Protein AF-Q5W4S9-F1 (afdb_monomer)

Nearest PDB structures (foldseek):
  2efl-assembly1_A-2  TM=8.019E-01  e=3.585E+00  Homo sapiens
  2efk-assembly1_A-2  TM=8.172E-01  e=5.429E+00  Homo sapiens

Organism: Gallus gallus (NCBI:txid9031)

Solvent-accessible surface area (backbone atoms only — not comparable to full-atom values): 7705 Å² total; per-residue (Å²): 133,86,79,77,74,78,78,76,50,71,69,54,54,52,54,49,50,53,50,52,52,50,54,50,54,55,58,73,68,53,79,92,60,57,69,70,60,52,52,52,53,51,53,52,51,55,48,51,51,54,52,49,51,51,50,51,52,54,50,50,54,51,51,54,52,48,50,53,49,49,47,52,50,51,62,45,48,59,52,48,52,56,51,48,55,53,51,52,52,54,50,52,56,50,50,53,52,50,51,52,53,50,55,52,52,54,51,55,52,51,56,50,52,54,52,51,50,56,50,51,57,49,53,51,52,52,50,54,53,51,51,55,62,61,73,74,112

Mean predicted aligned error: 13.86 Å

Radius of gyration: 45.92 Å; Cα contacts (8 Å, |Δi|>4): 18; chains: 1; bounding box: 80×23×136 Å

Sequence (137 aa):
SLKGKKKVSPDKMVEMQAKIEEERKALETKLDMEEEERNKARAELEKREKDLLKAQQEHQSLLEKLSALEKKVIVGGVDLLAKAEEQEKLLEESNMELEERRRRAEQLRKELEEKEQERLDIEEKYTSLQEEAQGKT

Secondary structure (DSSP, 8-state):
------PPPHHHHHHHHHHHHHHHHHHHH--SS-HHHHHHHHHHHHHHHHHHHHHHHHHHHHHHHHHHHHHHHHHHHHHHHHHHHHHHHHHHHHHHHHHHHHHHHHHHHHHHHHHHHHHHHHHHHHHHHHHHHHHT-

Structure (mmCIF, N/CA/C/O backbone):
data_AF-Q5W4S9-F1
#
_entry.id   AF-Q5W4S9-F1
#
loop_
_atom_site.group_PDB
_atom_site.id
_atom_site.type_symbol
_atom_site.label_atom_id
_atom_site.label_alt_id
_atom_site.label_comp_id
_atom_site.label_asym_id
_atom_site.label_entity_id
_atom_site.label_seq_id
_atom_site.pdbx_PDB_ins_cod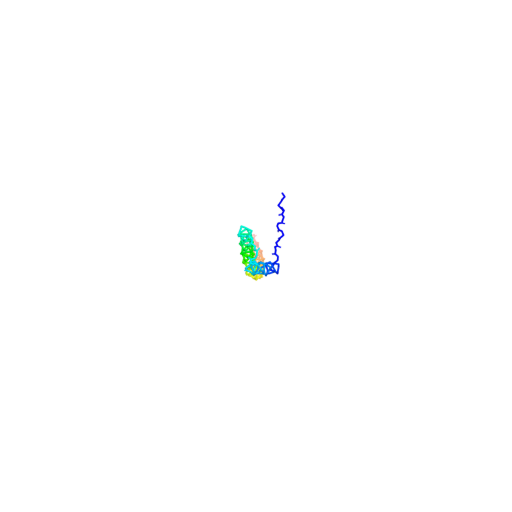e
_atom_site.Cartn_x
_atom_site.Cartn_y
_atom_site.Cartn_z
_atom_site.occupancy
_atom_site.B_iso_or_equiv
_atom_site.auth_seq_id
_atom_site.auth_comp_id
_atom_site.auth_asym_id
_atom_site.auth_atom_id
_atom_site.pdbx_PDB_model_num
ATOM 1 N N . SER A 1 1 ? 28.466 12.985 -10.910 1.00 35.19 1 SER A N 1
ATOM 2 C CA . SER A 1 1 ? 27.410 13.510 -11.798 1.00 35.19 1 SER A CA 1
ATOM 3 C C . SER A 1 1 ? 27.125 12.477 -12.879 1.00 35.19 1 SER A C 1
ATOM 5 O O . SER A 1 1 ? 27.906 12.337 -13.814 1.00 35.19 1 SER A O 1
ATOM 7 N N . LEU A 1 2 ? 26.086 11.657 -12.690 1.00 40.34 2 LEU A N 1
ATOM 8 C CA . LEU A 1 2 ? 25.666 10.651 -13.668 1.00 40.34 2 LEU A CA 1
ATOM 9 C C . LEU A 1 2 ? 24.957 11.392 -14.805 1.00 40.34 2 LEU A C 1
ATOM 11 O O . LEU A 1 2 ? 23.778 11.713 -14.699 1.00 40.34 2 LEU A O 1
ATOM 15 N N . LYS A 1 3 ? 25.699 11.726 -15.868 1.00 43.66 3 LYS A N 1
ATOM 16 C CA . LYS A 1 3 ? 25.125 12.254 -17.112 1.00 43.66 3 LYS A CA 1
ATOM 17 C C . LYS A 1 3 ? 24.054 11.267 -17.578 1.00 43.66 3 LYS A C 1
ATOM 19 O O . LYS A 1 3 ? 24.380 10.160 -18.003 1.00 43.66 3 LYS A O 1
ATOM 24 N N . GLY A 1 4 ? 22.787 11.659 -17.451 1.00 43.53 4 GLY A N 1
ATOM 25 C CA . GLY A 1 4 ? 21.650 10.876 -17.910 1.00 43.53 4 GLY A CA 1
ATOM 26 C C . GLY A 1 4 ? 21.818 10.573 -19.391 1.00 43.53 4 GLY A C 1
ATOM 27 O O . GLY A 1 4 ? 21.717 11.470 -20.229 1.00 43.53 4 GLY A O 1
ATOM 28 N N . LYS A 1 5 ? 22.110 9.309 -19.715 1.00 50.53 5 LYS A N 1
ATOM 29 C CA . LYS A 1 5 ? 21.991 8.801 -21.080 1.00 50.53 5 LYS A CA 1
ATOM 30 C C . LYS A 1 5 ? 20.549 9.073 -21.499 1.00 50.53 5 LYS A C 1
ATOM 32 O O . LYS A 1 5 ? 19.628 8.526 -20.893 1.00 50.53 5 LYS A O 1
ATOM 37 N N . LYS A 1 6 ? 20.346 9.974 -22.466 1.00 54.31 6 LYS A N 1
ATOM 38 C CA . LYS A 1 6 ? 19.025 10.230 -23.050 1.00 54.31 6 LYS A CA 1
ATOM 39 C C . LYS A 1 6 ? 18.491 8.881 -23.534 1.00 54.31 6 LYS A C 1
ATOM 41 O O . LYS A 1 6 ? 19.064 8.304 -24.454 1.00 54.31 6 LYS A O 1
ATOM 46 N N . LYS A 1 7 ? 17.462 8.355 -22.864 1.00 61.78 7 LYS A N 1
ATOM 47 C CA . LYS A 1 7 ? 16.803 7.109 -23.264 1.00 61.78 7 LYS A CA 1
ATOM 48 C C . LYS A 1 7 ? 16.255 7.322 -24.676 1.00 61.78 7 LYS A C 1
ATOM 50 O O . LYS A 1 7 ? 15.539 8.294 -24.916 1.00 61.78 7 LYS A O 1
ATOM 55 N N . VAL A 1 8 ? 16.668 6.475 -25.611 1.00 70.19 8 VAL A N 1
ATOM 56 C CA . VAL A 1 8 ? 16.176 6.504 -26.991 1.00 70.19 8 VAL A CA 1
ATOM 57 C C . VAL A 1 8 ? 14.742 5.978 -26.962 1.00 70.19 8 VAL A C 1
ATOM 59 O O . VAL A 1 8 ? 14.483 4.947 -26.346 1.00 70.19 8 VAL A O 1
ATOM 62 N N . SER A 1 9 ? 13.799 6.719 -27.545 1.00 81.56 9 SER A N 1
ATOM 63 C CA . SER A 1 9 ? 12.402 6.285 -27.625 1.00 81.56 9 SER A CA 1
ATOM 64 C C . SER A 1 9 ? 12.253 5.104 -28.595 1.00 81.56 9 SER A C 1
ATOM 66 O O . SER A 1 9 ? 13.080 4.971 -29.502 1.00 81.56 9 SER A O 1
ATOM 68 N N . PRO A 1 10 ? 11.201 4.275 -28.459 1.00 83.62 10 PRO A N 1
ATOM 69 C CA . PRO A 1 10 ? 10.901 3.197 -29.404 1.00 83.62 10 PRO A CA 1
ATOM 70 C C . PRO A 1 10 ? 10.907 3.660 -30.863 1.00 83.62 10 PRO A C 1
ATOM 72 O O . PRO A 1 10 ? 11.610 3.078 -31.684 1.00 83.62 10 PRO A O 1
ATOM 75 N N . ASP A 1 11 ? 10.247 4.783 -31.151 1.00 86.50 11 ASP A N 1
ATOM 76 C CA . ASP A 1 11 ? 10.179 5.351 -32.504 1.00 86.50 11 ASP A CA 1
ATOM 77 C C . ASP A 1 11 ? 11.563 5.703 -33.060 1.00 86.50 11 ASP A C 1
ATOM 79 O O . ASP A 1 11 ? 11.863 5.445 -34.223 1.00 86.50 11 ASP A O 1
ATOM 83 N N . LYS A 1 12 ? 12.457 6.223 -32.209 1.00 87.62 12 LYS A N 1
ATOM 84 C CA . LYS A 1 12 ? 13.840 6.512 -32.605 1.00 87.62 12 LYS A CA 1
ATOM 85 C C . LYS A 1 12 ? 14.660 5.249 -32.829 1.00 87.62 12 LYS A C 1
ATOM 87 O O . LYS A 1 12 ? 15.534 5.264 -33.685 1.00 87.62 12 LYS A O 1
ATOM 92 N N . MET A 1 13 ? 14.413 4.172 -32.082 1.00 87.19 13 MET A N 1
ATOM 93 C CA . MET A 1 13 ? 15.089 2.891 -32.320 1.00 87.19 13 MET A CA 1
ATOM 94 C C . MET A 1 13 ? 14.665 2.281 -33.661 1.00 87.19 13 MET A C 1
ATOM 96 O O . MET A 1 13 ? 15.511 1.739 -34.367 1.00 87.19 13 MET A O 1
ATOM 100 N N . VAL A 1 14 ? 13.391 2.425 -34.041 1.00 90.44 14 VAL A N 1
ATOM 101 C CA . VAL A 1 14 ? 12.881 2.014 -35.361 1.00 90.44 14 VAL A CA 1
ATOM 102 C C . VAL A 1 14 ? 13.494 2.866 -36.475 1.00 90.44 14 VAL A C 1
ATOM 104 O O . VAL A 1 14 ? 13.987 2.325 -37.461 1.00 90.44 14 VAL A O 1
ATOM 107 N N . GLU A 1 15 ? 13.545 4.188 -36.298 1.00 91.69 15 GLU A N 1
ATOM 108 C CA . GLU A 1 15 ? 14.184 5.101 -37.254 1.00 91.69 15 GLU A CA 1
ATOM 109 C C . GLU A 1 15 ? 15.681 4.784 -37.437 1.00 91.69 15 GLU A C 1
ATOM 111 O O . GLU A 1 15 ? 16.192 4.780 -38.556 1.00 91.69 15 GLU A O 1
ATOM 116 N N . MET A 1 16 ? 16.394 4.480 -36.347 1.00 89.50 16 MET A N 1
ATOM 117 C CA . MET A 1 16 ? 17.801 4.068 -36.391 1.00 89.50 16 MET A CA 1
ATOM 118 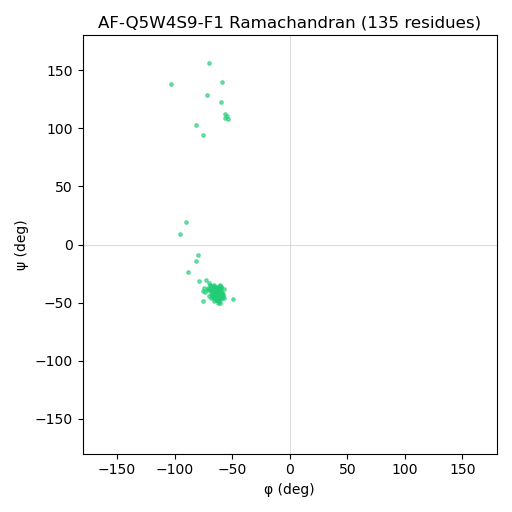C C . MET A 1 16 ? 17.988 2.735 -37.120 1.00 89.50 16 MET A C 1
ATOM 120 O O . MET A 1 16 ? 18.920 2.615 -37.910 1.00 89.50 16 MET A O 1
ATOM 124 N N . GLN A 1 17 ? 17.098 1.763 -36.901 1.00 90.81 17 GLN A N 1
ATOM 125 C CA . GLN A 1 17 ? 17.137 0.479 -37.602 1.00 90.81 17 GLN A CA 1
ATOM 126 C C . GLN A 1 17 ? 16.975 0.665 -39.116 1.00 90.81 17 GLN A C 1
ATOM 128 O O . GLN A 1 17 ? 17.744 0.094 -39.887 1.00 90.81 17 GLN A O 1
ATOM 133 N N . ALA A 1 18 ? 16.021 1.503 -39.533 1.00 93.06 18 ALA A N 1
ATOM 134 C CA . ALA A 1 18 ? 15.780 1.799 -40.942 1.00 93.06 18 ALA A CA 1
ATOM 135 C C . ALA A 1 18 ? 16.995 2.470 -41.607 1.00 93.06 18 ALA A C 1
ATOM 137 O O . ALA A 1 18 ? 17.394 2.071 -42.699 1.00 93.06 18 ALA A O 1
ATOM 138 N N . LYS A 1 19 ? 17.634 3.430 -40.921 1.00 92.56 19 LYS A N 1
ATOM 139 C CA . LYS A 1 19 ? 18.856 4.093 -41.414 1.00 92.56 19 LYS A CA 1
ATOM 140 C C . LYS A 1 19 ? 20.024 3.127 -41.568 1.00 92.56 19 LYS A C 1
ATOM 142 O O . LYS A 1 19 ? 20.721 3.170 -42.572 1.00 92.56 19 LYS A O 1
ATOM 147 N N . ILE A 1 20 ? 20.225 2.237 -40.599 1.00 91.88 20 ILE A N 1
ATOM 148 C CA . ILE A 1 20 ? 21.279 1.217 -40.667 1.00 91.88 20 ILE A CA 1
ATOM 149 C C . ILE A 1 20 ? 21.041 0.264 -41.846 1.00 91.88 20 ILE A C 1
ATOM 151 O O . ILE A 1 20 ? 21.984 -0.096 -42.548 1.00 91.88 20 ILE A O 1
ATOM 155 N N . GLU A 1 21 ? 19.790 -0.129 -42.096 1.00 91.62 21 GLU A N 1
ATOM 156 C CA . GLU A 1 21 ? 19.453 -1.000 -43.224 1.00 91.62 21 GLU A CA 1
ATOM 157 C C . GLU A 1 21 ? 19.673 -0.308 -44.580 1.00 91.62 21 GLU A C 1
ATOM 159 O O . GLU A 1 21 ? 20.178 -0.925 -45.520 1.00 91.62 21 GLU A O 1
ATOM 164 N N . GLU A 1 22 ? 19.340 0.980 -44.679 1.00 93.19 22 GLU A N 1
ATOM 165 C CA . GLU A 1 22 ? 19.623 1.802 -45.857 1.00 93.19 22 GLU A CA 1
ATOM 166 C C . GLU A 1 22 ? 21.135 1.950 -46.093 1.00 93.19 22 GLU A C 1
ATOM 168 O O . GLU A 1 22 ? 21.611 1.695 -47.201 1.00 93.19 22 GLU A O 1
ATOM 173 N N . GLU A 1 23 ? 21.905 2.271 -45.046 1.00 90.44 23 GLU A N 1
ATOM 174 C CA . GLU A 1 23 ? 23.370 2.366 -45.100 1.00 90.44 23 GLU A CA 1
ATOM 175 C C . GLU A 1 23 ? 24.005 1.028 -45.516 1.00 90.44 23 GLU A C 1
ATOM 177 O O . GLU A 1 23 ? 24.927 1.010 -46.335 1.00 90.44 23 GLU A O 1
ATOM 182 N N . ARG A 1 24 ? 23.484 -0.104 -45.023 1.00 90.81 24 ARG A N 1
ATOM 183 C CA . ARG A 1 24 ? 23.934 -1.449 -45.410 1.00 90.81 24 ARG A CA 1
ATOM 184 C C . ARG A 1 24 ? 23.691 -1.719 -46.897 1.00 90.81 24 ARG A C 1
ATOM 186 O O . ARG A 1 24 ? 24.614 -2.147 -47.588 1.00 90.81 24 ARG A O 1
ATOM 193 N N . LYS A 1 25 ? 22.489 -1.431 -47.408 1.00 91.06 25 LYS A N 1
ATOM 194 C CA . LYS A 1 25 ? 22.156 -1.603 -48.836 1.00 91.06 25 LYS A CA 1
ATOM 195 C C . LYS A 1 25 ? 23.020 -0.707 -49.722 1.00 91.06 25 LYS A C 1
ATOM 197 O O . LYS A 1 25 ? 23.574 -1.170 -50.717 1.00 91.06 25 LYS A O 1
ATOM 202 N N . ALA A 1 26 ? 23.197 0.556 -49.336 1.00 89.38 26 ALA A N 1
ATOM 203 C CA . ALA A 1 26 ? 24.062 1.487 -50.054 1.00 89.38 26 ALA A CA 1
ATOM 204 C C . ALA A 1 26 ? 25.512 0.976 -50.113 1.00 89.38 26 ALA A C 1
ATOM 206 O O . ALA A 1 26 ? 26.138 1.008 -51.174 1.00 89.38 26 ALA A O 1
ATOM 207 N N . LEU A 1 27 ? 26.021 0.438 -49.001 1.00 87.06 27 LEU A N 1
ATOM 208 C CA . LEU A 1 27 ? 27.362 -0.132 -48.909 1.00 87.06 27 LEU A CA 1
ATOM 209 C C . LEU A 1 27 ? 27.545 -1.391 -49.772 1.00 87.06 27 LEU A C 1
ATOM 211 O O . LEU A 1 27 ? 28.624 -1.591 -50.324 1.00 87.06 27 LEU A O 1
ATOM 215 N N . GLU A 1 28 ? 26.515 -2.228 -49.909 1.00 84.56 28 GLU A N 1
ATOM 216 C CA . GLU A 1 28 ? 26.536 -3.414 -50.780 1.00 84.56 28 GLU A CA 1
ATOM 217 C C . GLU A 1 28 ? 26.548 -3.055 -52.271 1.00 84.56 28 GLU A C 1
ATOM 219 O O . GLU A 1 28 ? 27.203 -3.733 -53.060 1.00 84.56 28 GLU A O 1
ATOM 224 N N . THR A 1 29 ? 25.864 -1.975 -52.657 1.00 86.31 29 THR A N 1
ATOM 225 C CA . THR A 1 29 ? 25.782 -1.529 -54.061 1.00 86.31 29 THR A CA 1
ATOM 226 C C . THR A 1 29 ? 26.991 -0.716 -54.541 1.00 86.31 29 THR A C 1
ATOM 228 O O . THR A 1 29 ? 27.162 -0.525 -55.744 1.00 86.31 29 THR A O 1
ATOM 231 N N . LYS A 1 30 ? 27.848 -0.240 -53.629 1.00 84.62 30 LYS A N 1
ATOM 232 C CA . LYS A 1 30 ? 29.033 0.565 -53.959 1.00 84.62 30 LYS A CA 1
ATOM 233 C C . LYS A 1 30 ? 30.197 -0.332 -54.399 1.00 84.62 30 LYS A C 1
ATOM 235 O O . LYS A 1 30 ? 30.863 -0.948 -53.569 1.00 84.62 30 LYS A O 1
ATOM 240 N N . LEU A 1 31 ? 30.445 -0.387 -55.709 1.00 73.00 31 LEU A N 1
ATOM 241 C CA . LEU A 1 31 ? 31.500 -1.215 -56.314 1.00 73.00 31 LEU A CA 1
ATOM 242 C C . LEU A 1 31 ? 32.865 -0.508 -56.416 1.00 73.00 31 LEU A C 1
ATOM 244 O O . LEU A 1 31 ? 33.887 -1.184 -56.412 1.00 73.00 31 LEU A O 1
ATOM 248 N N . ASP A 1 32 ? 32.890 0.829 -56.426 1.00 80.06 32 ASP A N 1
ATOM 249 C CA . ASP A 1 32 ? 34.101 1.640 -56.668 1.00 80.06 32 ASP A CA 1
ATOM 250 C C . ASP A 1 32 ? 34.891 1.990 -55.393 1.00 80.06 32 ASP A C 1
ATOM 252 O O . ASP A 1 32 ? 35.645 2.961 -55.364 1.00 80.06 32 ASP A O 1
ATOM 256 N N . MET A 1 33 ? 34.678 1.255 -54.301 1.00 82.25 33 MET A N 1
ATOM 257 C CA . MET A 1 33 ? 35.260 1.581 -52.998 1.00 82.25 33 MET A CA 1
ATOM 258 C C . MET A 1 33 ? 36.443 0.673 -52.669 1.00 82.25 33 MET A C 1
ATOM 260 O O . MET A 1 33 ? 36.372 -0.542 -52.870 1.00 82.25 33 MET A O 1
ATOM 264 N N . GLU A 1 34 ? 37.508 1.253 -52.112 1.00 87.62 34 GLU A N 1
ATOM 265 C CA . GLU A 1 34 ? 38.676 0.494 -51.672 1.00 87.62 34 GLU A CA 1
ATOM 266 C C . GLU A 1 34 ? 38.286 -0.551 -50.616 1.00 87.62 34 GLU A C 1
ATOM 268 O O . GLU A 1 34 ? 37.464 -0.311 -49.726 1.00 87.62 34 GLU A O 1
ATOM 273 N N . GLU A 1 35 ? 38.879 -1.743 -50.706 1.00 84.06 35 GLU A N 1
ATOM 274 C CA . GLU A 1 35 ? 38.507 -2.879 -49.859 1.00 84.06 35 GLU A CA 1
ATOM 275 C C . GLU A 1 35 ? 38.716 -2.593 -48.363 1.00 84.06 35 GLU A C 1
ATOM 277 O O . GLU A 1 35 ? 37.906 -3.007 -47.528 1.00 84.06 35 GLU A O 1
ATOM 282 N N . GLU A 1 36 ? 39.757 -1.832 -48.017 1.00 84.88 36 GLU A N 1
ATOM 283 C CA . GLU A 1 36 ? 40.028 -1.422 -46.639 1.00 84.88 36 GLU A CA 1
ATOM 284 C C . GLU A 1 36 ? 38.949 -0.465 -46.102 1.00 84.88 36 GLU A C 1
ATOM 286 O O . GLU A 1 36 ? 38.469 -0.637 -44.977 1.00 84.88 36 GLU A O 1
ATOM 291 N N . GLU A 1 37 ? 38.504 0.501 -46.910 1.00 87.62 37 GLU A N 1
ATOM 292 C CA . GLU A 1 37 ? 37.406 1.408 -46.557 1.00 87.62 37 GLU A CA 1
ATOM 293 C C . GLU A 1 37 ? 36.077 0.656 -46.428 1.00 87.62 37 GLU A C 1
ATOM 295 O O . GLU A 1 37 ? 35.316 0.882 -45.482 1.00 87.62 37 GLU A O 1
ATOM 300 N N . ARG A 1 38 ? 35.835 -0.326 -47.306 1.00 87.56 38 ARG A N 1
ATOM 301 C CA . ARG A 1 38 ? 34.664 -1.210 -47.228 1.00 87.56 38 ARG A CA 1
ATOM 302 C C . ARG A 1 38 ? 34.617 -1.999 -45.937 1.00 87.56 38 ARG A C 1
ATOM 304 O O . ARG A 1 38 ? 33.564 -2.087 -45.305 1.00 87.56 38 ARG A O 1
ATOM 311 N N . ASN A 1 39 ? 35.745 -2.569 -45.539 1.00 88.62 39 ASN A N 1
ATOM 312 C CA . ASN A 1 39 ? 35.823 -3.367 -44.325 1.00 88.62 39 ASN A CA 1
ATOM 313 C C . ASN A 1 39 ? 35.634 -2.498 -43.071 1.00 88.62 39 ASN A C 1
ATOM 315 O O . ASN A 1 39 ? 34.922 -2.913 -42.156 1.00 88.62 39 ASN A O 1
ATOM 319 N N . LYS A 1 40 ? 36.171 -1.269 -43.053 1.00 92.19 40 LYS A N 1
ATOM 320 C CA . LYS A 1 40 ? 35.932 -0.299 -41.967 1.00 92.19 40 LYS A CA 1
ATOM 321 C C . LYS A 1 40 ? 34.455 0.089 -41.857 1.00 92.19 40 LYS A C 1
ATOM 323 O O . LYS A 1 40 ? 33.896 0.021 -40.764 1.00 92.19 40 LYS A O 1
ATOM 328 N N . ALA A 1 41 ? 33.809 0.416 -42.977 1.00 88.94 41 ALA A N 1
ATOM 329 C CA . ALA A 1 41 ? 32.388 0.769 -43.005 1.00 88.94 41 ALA A CA 1
ATOM 330 C C . ALA A 1 41 ? 31.489 -0.390 -42.537 1.00 88.94 41 ALA A C 1
ATOM 332 O O . ALA A 1 41 ? 30.567 -0.185 -41.748 1.00 88.94 41 ALA A O 1
ATOM 333 N N . ARG A 1 42 ? 31.795 -1.630 -42.950 1.00 89.56 42 ARG A N 1
ATOM 334 C CA . ARG A 1 42 ? 31.087 -2.832 -42.474 1.00 89.56 42 ARG A CA 1
ATOM 335 C C . ARG A 1 42 ? 31.232 -3.029 -40.967 1.00 89.56 42 ARG A C 1
ATOM 337 O O . ARG A 1 42 ? 30.238 -3.289 -40.295 1.00 89.56 42 ARG A O 1
ATOM 344 N N . ALA A 1 43 ? 32.443 -2.876 -40.433 1.00 92.94 43 ALA A N 1
ATOM 345 C CA . ALA A 1 43 ? 32.696 -3.028 -39.002 1.00 92.94 43 ALA A CA 1
ATOM 346 C C . ALA A 1 43 ? 31.968 -1.961 -38.164 1.00 92.94 43 ALA A C 1
ATOM 348 O O . ALA A 1 43 ? 31.474 -2.254 -37.073 1.00 92.94 43 ALA A O 1
ATOM 349 N N . GLU A 1 44 ? 31.873 -0.725 -38.664 1.00 92.94 44 GLU A N 1
ATOM 350 C CA . GLU A 1 44 ? 31.129 0.338 -37.985 1.00 92.94 44 GLU A CA 1
ATOM 351 C C . GLU A 1 44 ? 29.618 0.070 -37.981 1.00 92.94 44 GLU A C 1
ATOM 353 O O . GLU A 1 44 ? 28.978 0.218 -36.936 1.00 92.94 44 GLU A O 1
ATOM 358 N N . LEU A 1 45 ? 29.058 -0.383 -39.108 1.00 92.06 45 LEU A N 1
ATOM 359 C CA . LEU A 1 45 ? 27.651 -0.780 -39.195 1.00 92.06 45 LEU A CA 1
ATOM 360 C C . LEU A 1 45 ? 27.325 -1.938 -38.252 1.00 92.06 45 LEU A C 1
ATOM 362 O O . LEU A 1 45 ? 26.373 -1.845 -37.481 1.00 92.06 45 LEU A O 1
ATOM 366 N N . GLU A 1 46 ? 28.152 -2.984 -38.234 1.00 93.25 46 GLU A N 1
ATOM 367 C CA . GLU A 1 46 ? 27.958 -4.130 -37.341 1.00 93.25 46 GLU A CA 1
ATOM 368 C C . GLU A 1 46 ? 27.990 -3.707 -35.863 1.00 93.25 46 GLU A C 1
ATOM 370 O O . GLU A 1 46 ? 27.214 -4.193 -35.035 1.00 93.25 46 GLU A O 1
ATOM 375 N N . LYS A 1 47 ? 28.867 -2.761 -35.508 1.00 95.00 47 LYS A N 1
ATOM 376 C CA . LYS A 1 47 ? 28.916 -2.208 -34.152 1.00 95.00 47 LYS A CA 1
ATOM 377 C C . LYS A 1 47 ? 27.630 -1.454 -33.805 1.00 95.00 47 LYS A C 1
ATOM 379 O O . LYS A 1 47 ? 27.076 -1.680 -32.729 1.00 95.00 47 LYS A O 1
ATOM 384 N N . ARG A 1 48 ? 27.142 -0.591 -34.703 1.00 92.25 48 ARG A N 1
ATOM 385 C CA . ARG A 1 48 ? 25.890 0.159 -34.503 1.00 92.25 48 ARG A CA 1
ATOM 386 C C . ARG A 1 48 ? 24.684 -0.775 -34.373 1.00 92.25 48 ARG A C 1
ATOM 388 O O . ARG A 1 48 ? 23.845 -0.546 -33.506 1.00 92.25 48 ARG A O 1
ATOM 395 N N . GLU A 1 49 ? 24.628 -1.848 -35.162 1.00 91.75 49 GLU A N 1
ATOM 396 C CA . GLU A 1 49 ? 23.591 -2.886 -35.059 1.00 91.75 49 GLU A CA 1
ATOM 397 C C . GLU A 1 49 ? 23.604 -3.578 -33.692 1.00 91.75 49 GLU A C 1
ATOM 399 O O . GLU A 1 49 ? 22.561 -3.705 -33.049 1.00 91.75 49 GLU A O 1
ATOM 404 N N . LYS A 1 50 ? 24.785 -3.984 -33.208 1.00 94.88 50 LYS A N 1
ATOM 405 C CA . LYS A 1 50 ? 24.930 -4.615 -31.884 1.00 94.88 50 LYS A CA 1
ATOM 406 C C . LYS A 1 50 ? 24.517 -3.677 -30.751 1.00 94.88 50 LYS A C 1
ATOM 408 O O . LYS A 1 50 ? 23.829 -4.104 -29.822 1.00 94.88 50 LYS A O 1
ATOM 413 N N . ASP A 1 51 ? 24.914 -2.411 -30.829 1.00 91.81 51 ASP A N 1
ATOM 414 C CA . ASP A 1 51 ? 24.559 -1.404 -29.828 1.00 91.81 51 ASP A CA 1
ATOM 415 C C . ASP A 1 51 ? 23.043 -1.133 -29.816 1.00 91.81 51 ASP A C 1
ATOM 417 O O . ASP A 1 51 ? 22.441 -1.037 -28.741 1.00 91.81 51 ASP A O 1
ATOM 421 N N . LEU A 1 52 ? 22.405 -1.076 -30.991 1.00 91.19 52 LEU A N 1
ATOM 422 C CA . LEU A 1 52 ? 20.956 -0.902 -31.117 1.00 91.19 52 LEU A CA 1
ATOM 423 C C . LEU A 1 52 ? 20.186 -2.108 -30.565 1.00 91.19 52 LEU A C 1
ATOM 425 O O . LEU A 1 52 ? 19.242 -1.926 -29.793 1.00 91.19 52 LEU A O 1
ATOM 429 N N . LEU A 1 53 ? 20.624 -3.331 -30.878 1.00 91.81 53 LEU A N 1
ATOM 430 C CA . LEU A 1 53 ? 20.025 -4.556 -30.344 1.00 91.81 53 LEU A CA 1
ATOM 431 C C . LEU A 1 53 ? 20.089 -4.588 -28.812 1.00 91.81 53 LEU A C 1
ATOM 433 O O . LEU A 1 53 ? 19.105 -4.909 -28.144 1.00 91.81 53 LEU A O 1
ATOM 437 N N . LYS A 1 54 ? 21.233 -4.204 -28.237 1.00 92.94 54 LYS A N 1
ATOM 438 C CA . LYS A 1 54 ? 21.393 -4.123 -26.783 1.00 92.94 54 LYS A CA 1
ATOM 439 C C . LYS A 1 54 ? 20.443 -3.096 -26.165 1.00 92.94 54 LYS A C 1
ATOM 441 O O . LYS A 1 54 ? 19.819 -3.381 -25.146 1.00 92.94 54 LYS A O 1
ATOM 446 N N . ALA A 1 55 ? 20.290 -1.929 -26.790 1.00 88.94 55 ALA A N 1
ATOM 447 C CA . ALA A 1 55 ? 19.355 -0.907 -26.325 1.00 88.94 55 ALA A CA 1
ATOM 448 C C . ALA A 1 55 ? 17.892 -1.390 -26.372 1.00 88.94 55 ALA A C 1
ATOM 450 O O . ALA A 1 55 ? 17.136 -1.140 -25.432 1.00 88.94 55 ALA A O 1
ATOM 451 N N . GLN A 1 56 ? 17.506 -2.131 -27.416 1.00 88.75 56 GLN A N 1
ATOM 452 C CA . 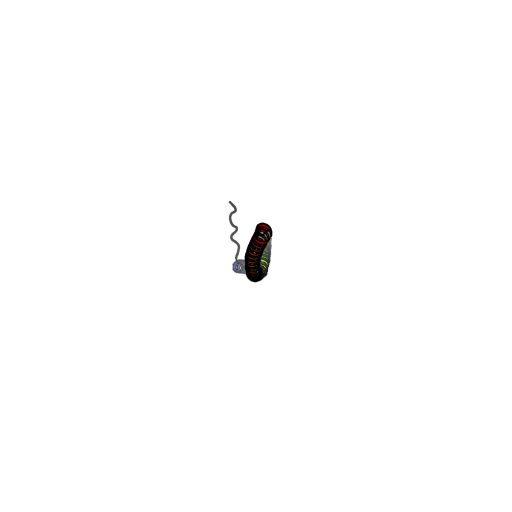GLN A 1 56 ? 16.177 -2.742 -27.525 1.00 88.75 56 GLN A CA 1
ATOM 453 C C . GLN A 1 56 ? 15.934 -3.791 -26.429 1.00 88.75 56 GLN A C 1
ATOM 455 O O . GLN A 1 56 ? 14.879 -3.783 -2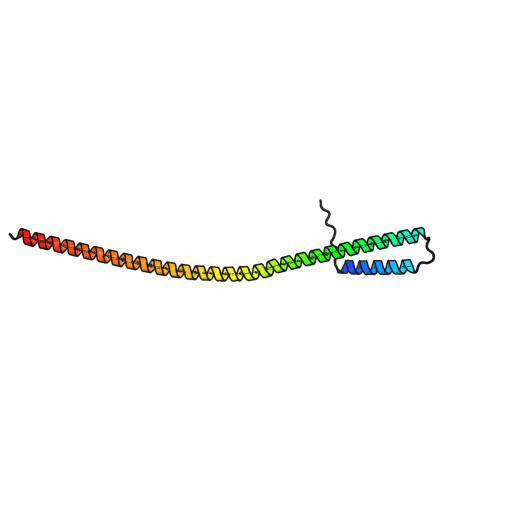5.795 1.00 88.75 56 GLN A O 1
ATOM 460 N N . GLN A 1 57 ? 16.917 -4.652 -26.147 1.00 92.88 57 GLN A N 1
ATOM 461 C CA . GLN A 1 57 ? 16.831 -5.643 -25.067 1.00 92.88 57 GLN A CA 1
ATOM 462 C C . GLN A 1 57 ? 16.726 -4.987 -23.683 1.00 92.88 57 GLN A C 1
ATOM 464 O O . GLN A 1 57 ? 15.900 -5.390 -22.862 1.00 92.88 57 GLN A O 1
ATOM 469 N N . GLU A 1 58 ? 17.526 -3.950 -23.419 1.00 91.81 58 GLU A N 1
ATOM 470 C CA . GLU A 1 58 ? 17.449 -3.177 -22.175 1.00 91.81 58 GLU A CA 1
ATOM 471 C C . GLU A 1 58 ? 16.075 -2.507 -22.020 1.00 91.81 58 GLU A C 1
ATOM 473 O O . GLU A 1 58 ? 15.489 -2.540 -20.936 1.00 91.81 58 GLU A O 1
ATOM 478 N N . HIS A 1 59 ? 15.532 -1.943 -23.103 1.00 89.75 59 HIS A N 1
ATOM 479 C CA . HIS A 1 59 ? 14.194 -1.358 -23.117 1.00 89.75 59 HIS A CA 1
ATOM 480 C C . HIS A 1 59 ? 13.110 -2.398 -22.802 1.00 89.75 59 HIS A C 1
ATOM 482 O O . HIS A 1 59 ? 12.264 -2.161 -21.939 1.00 89.75 59 HIS A O 1
ATOM 488 N N . GLN A 1 60 ? 13.167 -3.569 -23.440 1.00 90.94 60 GLN A N 1
ATOM 489 C CA . GLN A 1 60 ? 12.216 -4.654 -23.203 1.00 90.94 60 GLN A CA 1
ATOM 490 C C . GLN A 1 60 ? 12.263 -5.152 -21.750 1.00 90.94 60 GLN A C 1
ATOM 492 O O . GLN A 1 60 ? 11.225 -5.273 -21.101 1.00 90.94 60 GLN A O 1
ATOM 497 N N . SER A 1 61 ? 13.461 -5.339 -21.189 1.00 92.31 61 SER A N 1
ATOM 498 C CA . SER A 1 61 ? 13.621 -5.730 -19.782 1.00 92.31 61 SER A CA 1
ATOM 499 C C . SER A 1 61 ? 13.037 -4.692 -18.815 1.00 92.31 61 SER A C 1
ATOM 501 O O . SER A 1 61 ? 12.485 -5.041 -17.769 1.00 92.31 61 SER A O 1
ATOM 503 N N . LEU A 1 62 ? 13.144 -3.400 -19.141 1.00 90.38 62 LEU A N 1
ATOM 504 C CA . LEU A 1 62 ? 12.535 -2.340 -18.339 1.00 90.38 62 LEU A CA 1
ATOM 505 C C . LEU A 1 62 ? 11.004 -2.371 -18.410 1.00 90.38 62 LEU A C 1
ATOM 507 O O . LEU A 1 62 ? 10.369 -2.184 -17.374 1.00 90.38 62 LEU A O 1
ATOM 511 N N . LEU A 1 63 ? 10.419 -2.640 -19.581 1.00 90.19 63 LEU A N 1
ATOM 512 C CA . LEU A 1 63 ? 8.968 -2.799 -19.730 1.00 90.19 63 LEU A CA 1
ATOM 513 C C . LEU A 1 63 ? 8.437 -3.988 -18.923 1.00 90.19 63 LEU A C 1
ATOM 515 O O . LEU A 1 63 ? 7.424 -3.866 -18.239 1.00 90.19 63 LEU A O 1
ATOM 519 N N . GLU A 1 64 ? 9.142 -5.116 -18.938 1.00 92.19 64 GLU A N 1
ATOM 520 C CA . GLU A 1 64 ? 8.771 -6.290 -18.141 1.00 92.19 64 GLU A CA 1
ATOM 521 C C . GLU A 1 64 ? 8.811 -5.996 -16.640 1.00 92.19 64 GLU A C 1
ATOM 523 O O . GLU A 1 64 ? 7.881 -6.344 -15.908 1.00 92.19 64 GLU A O 1
ATOM 528 N N . LYS A 1 65 ? 9.855 -5.297 -16.175 1.00 89.88 65 LYS A N 1
ATOM 529 C CA . LYS A 1 65 ? 9.954 -4.853 -14.777 1.00 89.88 65 LYS A CA 1
ATOM 530 C C . LYS A 1 65 ? 8.829 -3.891 -14.410 1.00 89.88 65 LYS A C 1
ATOM 532 O O . LYS A 1 65 ? 8.271 -4.024 -13.323 1.00 89.88 65 LYS A O 1
ATOM 537 N N . LEU A 1 66 ? 8.489 -2.955 -15.296 1.00 86.44 66 LEU A N 1
ATOM 538 C CA . LEU A 1 66 ? 7.384 -2.023 -15.084 1.00 86.44 66 LEU A CA 1
ATOM 539 C C . LEU A 1 66 ? 6.055 -2.775 -14.958 1.00 86.44 66 LEU A C 1
ATOM 541 O O . LEU A 1 66 ? 5.367 -2.606 -13.959 1.00 86.44 66 LEU A O 1
ATOM 545 N N . SER A 1 67 ? 5.758 -3.693 -15.881 1.00 84.25 67 SER A N 1
ATOM 546 C CA . SER A 1 67 ? 4.538 -4.507 -15.832 1.00 84.25 67 SER A CA 1
ATOM 547 C C . SER A 1 67 ? 4.468 -5.383 -14.576 1.00 84.25 67 SER A C 1
ATOM 549 O O . SER A 1 67 ? 3.407 -5.537 -13.973 1.00 84.25 67 SER A O 1
ATOM 551 N N . ALA A 1 68 ? 5.593 -5.949 -14.132 1.00 85.06 68 ALA A N 1
ATOM 552 C CA . ALA A 1 68 ? 5.642 -6.724 -12.895 1.00 85.06 68 ALA A CA 1
ATOM 553 C C . ALA A 1 68 ? 5.363 -5.859 -11.653 1.00 85.06 68 ALA A C 1
ATOM 555 O O . ALA A 1 68 ? 4.697 -6.320 -10.724 1.00 85.06 68 ALA A O 1
ATOM 556 N N . LEU A 1 69 ? 5.852 -4.615 -11.629 1.00 81.50 69 LEU A N 1
ATOM 557 C CA . LEU A 1 69 ? 5.548 -3.655 -10.567 1.00 81.50 69 LEU A CA 1
ATOM 558 C C . LEU A 1 69 ? 4.082 -3.220 -10.612 1.00 81.50 69 LEU A C 1
ATOM 560 O O . LEU A 1 69 ? 3.423 -3.268 -9.579 1.00 81.50 69 LEU A O 1
ATOM 564 N N . GLU A 1 70 ? 3.550 -2.882 -11.786 1.00 77.50 70 GLU A N 1
ATOM 565 C CA . GLU A 1 70 ? 2.135 -2.542 -11.975 1.00 77.50 70 GLU A CA 1
ATOM 566 C C . GLU A 1 70 ? 1.229 -3.676 -11.505 1.00 77.50 70 GLU A C 1
ATOM 568 O O . GLU A 1 70 ? 0.316 -3.441 -10.726 1.00 77.50 70 GLU A O 1
ATOM 573 N N . LYS A 1 71 ? 1.521 -4.928 -11.874 1.00 75.62 71 LYS A N 1
ATOM 574 C CA . LYS A 1 71 ? 0.774 -6.094 -11.382 1.00 75.62 71 LYS A CA 1
ATOM 575 C C . LYS A 1 71 ? 0.841 -6.220 -9.864 1.00 75.62 71 LYS A C 1
ATOM 577 O O . LYS A 1 71 ? -0.183 -6.467 -9.248 1.00 75.62 71 LYS A O 1
ATOM 582 N N . LYS A 1 72 ? 2.006 -6.028 -9.239 1.00 71.12 72 LYS A N 1
ATOM 583 C CA . LYS A 1 72 ? 2.124 -6.067 -7.769 1.00 71.12 72 LYS A CA 1
ATOM 584 C C . LYS A 1 72 ? 1.346 -4.941 -7.092 1.00 71.12 72 LYS A C 1
ATOM 586 O O . LYS A 1 72 ? 0.749 -5.173 -6.050 1.00 71.12 72 LYS A O 1
ATOM 591 N N . VAL A 1 73 ? 1.338 -3.748 -7.679 1.00 66.19 73 VAL A N 1
ATOM 592 C CA . VAL A 1 73 ? 0.603 -2.591 -7.153 1.00 66.19 73 VAL A CA 1
ATOM 593 C C . VAL A 1 73 ? -0.902 -2.747 -7.366 1.00 66.19 73 VAL A C 1
ATOM 595 O O . VAL A 1 73 ? -1.665 -2.445 -6.462 1.00 66.19 73 VAL A O 1
ATOM 598 N N . ILE A 1 74 ? -1.344 -3.254 -8.516 1.00 60.69 74 ILE A N 1
ATOM 599 C CA . ILE A 1 74 ? -2.764 -3.430 -8.852 1.00 60.69 74 ILE A CA 1
ATOM 600 C C . ILE A 1 74 ? -3.353 -4.625 -8.097 1.00 60.69 74 ILE A C 1
ATOM 602 O O . ILE A 1 74 ? -4.388 -4.496 -7.453 1.00 60.69 74 ILE A O 1
ATOM 606 N N . VAL A 1 75 ? -2.678 -5.776 -8.121 1.00 59.19 75 VAL A N 1
ATOM 607 C CA . VAL A 1 75 ? -3.135 -6.989 -7.422 1.00 59.19 75 VAL A CA 1
ATOM 608 C C . VAL A 1 75 ? -2.958 -6.845 -5.908 1.00 59.19 75 VAL A C 1
ATOM 610 O O . VAL A 1 75 ? -3.770 -7.365 -5.155 1.00 59.19 75 VAL A O 1
ATOM 613 N N . GLY A 1 76 ? -1.955 -6.089 -5.447 1.00 58.12 76 GLY A N 1
ATOM 614 C CA . GLY A 1 76 ? -1.817 -5.730 -4.035 1.00 58.12 76 GLY A CA 1
ATOM 615 C C . GLY A 1 76 ? -2.802 -4.646 -3.589 1.00 58.12 76 GLY A C 1
ATOM 616 O O . GLY A 1 76 ? -3.352 -4.740 -2.504 1.00 58.12 76 GLY A O 1
ATOM 617 N N . GLY A 1 77 ? -3.066 -3.627 -4.406 1.00 56.44 77 GLY A N 1
ATOM 618 C CA . GLY A 1 77 ? -3.891 -2.473 -4.030 1.00 56.44 77 GLY A CA 1
ATOM 619 C C . GLY A 1 77 ? -5.391 -2.759 -3.982 1.00 56.44 77 GLY A C 1
ATOM 620 O O . GLY A 1 77 ? -6.067 -2.273 -3.080 1.00 56.44 77 GLY A O 1
ATOM 621 N N . VAL A 1 78 ? -5.908 -3.575 -4.908 1.00 59.62 78 VAL A N 1
ATOM 622 C CA . VAL A 1 78 ? -7.331 -3.969 -4.918 1.00 59.62 78 VAL A CA 1
ATOM 623 C C . VAL A 1 78 ? -7.646 -4.924 -3.763 1.00 59.62 78 VAL A C 1
ATOM 625 O O . VAL A 1 78 ? -8.685 -4.795 -3.125 1.00 59.62 78 VAL A O 1
ATOM 628 N N . ASP A 1 79 ? -6.722 -5.832 -3.445 1.00 66.25 79 ASP A N 1
ATOM 629 C CA . ASP A 1 79 ? -6.855 -6.761 -2.318 1.00 66.25 79 ASP A CA 1
ATOM 630 C C . ASP A 1 79 ? -6.717 -6.039 -0.964 1.00 66.25 79 ASP A C 1
ATOM 632 O O . ASP A 1 79 ? -7.446 -6.330 -0.021 1.00 66.25 79 ASP A O 1
ATOM 636 N N . LEU A 1 80 ? -5.829 -5.044 -0.856 1.00 71.31 80 LEU A N 1
ATOM 637 C CA . LEU A 1 80 ? -5.625 -4.305 0.394 1.00 71.31 80 LEU A CA 1
ATOM 638 C C . LEU A 1 80 ? -6.793 -3.385 0.763 1.00 71.31 80 LEU A C 1
ATOM 640 O O . LEU A 1 80 ? -7.123 -3.312 1.943 1.00 71.31 80 LEU A O 1
ATOM 644 N N . LEU A 1 81 ? -7.414 -2.700 -0.203 1.00 79.88 81 LEU A N 1
ATOM 645 C CA . LEU A 1 81 ? -8.581 -1.852 0.076 1.00 79.88 81 LEU A CA 1
ATOM 646 C C . LEU A 1 81 ? -9.777 -2.690 0.535 1.00 79.88 81 LEU A C 1
ATOM 648 O O . LEU A 1 81 ? -10.336 -2.413 1.590 1.00 79.88 81 LEU A O 1
ATOM 652 N N . ALA A 1 82 ? -10.091 -3.768 -0.188 1.00 81.75 82 ALA A N 1
ATOM 653 C CA . ALA A 1 82 ? -11.169 -4.678 0.194 1.00 81.75 82 ALA A CA 1
ATOM 654 C C . ALA A 1 82 ? -10.923 -5.320 1.573 1.00 81.75 82 ALA A C 1
ATOM 656 O O . ALA A 1 82 ? -11.832 -5.398 2.396 1.00 81.75 82 ALA A O 1
ATOM 657 N N . LYS A 1 83 ? -9.676 -5.718 1.870 1.00 84.19 83 LYS A N 1
ATOM 658 C CA . LYS A 1 83 ? -9.295 -6.228 3.198 1.00 84.19 83 LYS A CA 1
ATOM 659 C C . LYS A 1 83 ? -9.429 -5.185 4.302 1.00 84.19 83 LYS A C 1
ATOM 661 O O . LYS A 1 83 ? -9.788 -5.545 5.418 1.00 84.19 83 LYS A O 1
ATOM 666 N N . ALA A 1 84 ? -9.102 -3.926 4.022 1.00 86.06 84 ALA A N 1
ATOM 667 C CA . ALA A 1 84 ? -9.245 -2.849 4.994 1.00 86.06 84 ALA A CA 1
ATOM 668 C C . ALA A 1 84 ? -10.725 -2.581 5.305 1.00 86.06 84 ALA A C 1
ATOM 670 O O . ALA A 1 84 ? -11.078 -2.505 6.477 1.00 86.06 84 ALA A O 1
ATOM 671 N N . GLU A 1 85 ? -11.585 -2.534 4.283 1.00 88.62 85 GLU A N 1
ATOM 672 C CA . GLU A 1 85 ? -13.040 -2.389 4.446 1.00 88.62 85 GLU A CA 1
ATOM 673 C C . GLU A 1 85 ? -13.644 -3.554 5.250 1.00 88.62 85 GLU A C 1
ATOM 675 O O . GLU A 1 85 ? -14.444 -3.343 6.162 1.00 88.62 85 GLU A O 1
ATOM 680 N N . GLU A 1 86 ? -13.230 -4.795 4.971 1.00 90.69 86 GLU A N 1
ATOM 681 C CA . GLU A 1 86 ? -13.689 -5.969 5.724 1.00 90.69 86 GLU A CA 1
ATOM 682 C C . GLU A 1 86 ? -13.228 -5.932 7.192 1.00 90.69 86 GLU A C 1
ATOM 684 O O . GLU A 1 86 ? -14.007 -6.234 8.099 1.00 90.69 86 GLU A O 1
ATOM 689 N N . GLN A 1 87 ? -11.984 -5.517 7.452 1.00 92.00 87 GLN A N 1
ATOM 690 C CA . GLN A 1 87 ? -11.475 -5.348 8.816 1.00 92.00 87 GLN A CA 1
ATOM 691 C C . GLN A 1 87 ? -12.189 -4.227 9.574 1.00 92.00 87 GLN A C 1
ATOM 693 O O . GLN A 1 87 ? -12.473 -4.394 10.758 1.00 92.00 87 GLN A O 1
ATOM 698 N N . GLU A 1 88 ? -12.491 -3.107 8.916 1.00 95.31 88 GLU A N 1
ATOM 699 C CA . GLU A 1 88 ? -13.246 -2.002 9.513 1.00 95.31 88 GLU A CA 1
ATOM 700 C C . GLU A 1 88 ? -14.639 -2.466 9.943 1.00 95.31 88 GLU A C 1
ATOM 702 O O . GLU A 1 88 ? -15.033 -2.248 11.090 1.00 95.31 88 GLU A O 1
ATOM 707 N N . LYS A 1 89 ? -15.329 -3.219 9.080 1.00 96.62 89 LYS A N 1
ATOM 708 C CA . LYS A 1 89 ? -16.633 -3.801 9.403 1.00 96.62 89 LYS A CA 1
ATOM 709 C C . LYS A 1 89 ? -16.568 -4.754 10.602 1.00 96.62 89 LYS A C 1
ATOM 711 O O . LYS A 1 89 ? -17.399 -4.669 11.502 1.00 96.62 89 LYS A O 1
ATOM 716 N N . LEU A 1 90 ? -15.565 -5.635 10.650 1.00 97.06 90 LEU A N 1
ATOM 717 C CA . LEU A 1 90 ? -15.365 -6.547 11.785 1.00 97.06 90 LEU A CA 1
ATOM 718 C C . LEU A 1 90 ? -15.082 -5.794 13.095 1.00 97.06 90 LEU A C 1
ATOM 720 O O . LEU A 1 90 ? -15.534 -6.211 14.163 1.00 97.06 90 LEU A O 1
ATOM 724 N N . LEU A 1 91 ? -14.332 -4.691 13.033 1.00 97.94 91 LEU A N 1
ATOM 725 C CA . LEU A 1 91 ? -14.074 -3.842 14.197 1.00 97.94 91 LEU A CA 1
ATOM 726 C C . LEU A 1 91 ? -15.345 -3.138 14.677 1.00 97.94 91 LEU A C 1
ATOM 728 O O . LEU A 1 91 ? -15.565 -3.054 15.884 1.00 97.94 91 LEU A O 1
ATOM 732 N N . GLU A 1 92 ? -16.183 -2.660 13.759 1.00 97.69 92 GLU A N 1
ATOM 733 C CA . GLU A 1 92 ? -17.460 -2.027 14.089 1.00 97.69 92 GLU A CA 1
ATOM 734 C C . GLU A 1 92 ? -18.422 -3.019 14.761 1.00 97.69 92 GLU A C 1
ATOM 736 O O . GLU A 1 92 ? -18.936 -2.733 15.845 1.00 97.69 92 GLU A O 1
ATOM 741 N N . GLU A 1 93 ? -18.578 -4.221 14.197 1.00 97.75 93 GLU A N 1
ATOM 742 C CA . GLU A 1 93 ? -19.386 -5.301 14.784 1.00 97.75 93 GLU A CA 1
ATOM 743 C C . GLU A 1 93 ? -18.888 -5.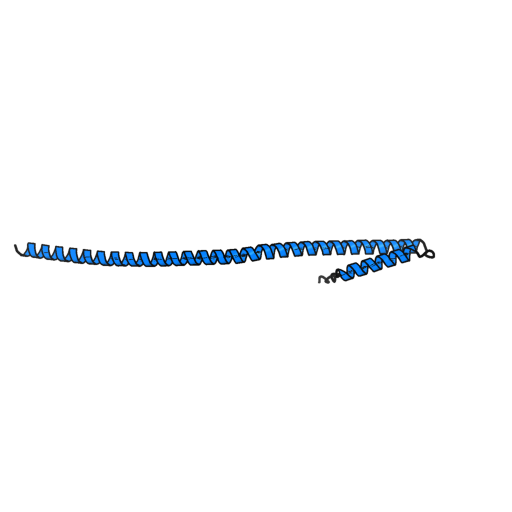681 16.192 1.00 97.75 93 GLU A C 1
ATOM 745 O O . GLU A 1 93 ? -19.677 -5.794 17.133 1.00 97.75 93 GLU A O 1
ATOM 750 N N . SER A 1 94 ? -17.568 -5.802 16.364 1.00 96.94 94 SER A N 1
ATOM 751 C CA . SER A 1 94 ? -16.943 -6.087 17.662 1.00 96.94 94 SER A CA 1
ATOM 752 C C . SER A 1 94 ? -17.179 -4.971 18.687 1.00 96.94 94 SER A C 1
ATOM 754 O O . SER A 1 94 ? -17.492 -5.240 19.850 1.00 96.94 94 SER A O 1
ATOM 756 N N . ASN A 1 95 ? -17.077 -3.705 18.271 1.00 97.50 95 ASN A N 1
ATOM 757 C CA . ASN A 1 95 ? -17.340 -2.563 19.145 1.00 97.50 95 ASN A CA 1
ATOM 758 C C . ASN A 1 95 ? -18.800 -2.528 19.607 1.00 97.50 95 ASN A C 1
ATOM 760 O O . ASN A 1 95 ? -19.045 -2.334 20.798 1.00 97.50 95 ASN A O 1
ATOM 764 N N . MET A 1 96 ? -19.753 -2.779 18.705 1.00 97.94 96 MET A N 1
ATOM 765 C CA . MET A 1 96 ? -21.171 -2.867 19.063 1.00 97.94 96 MET A CA 1
ATOM 766 C C . MET A 1 96 ? -21.429 -3.967 20.099 1.00 97.94 96 MET A C 1
ATOM 768 O O . MET A 1 96 ? -22.104 -3.731 21.103 1.00 97.94 96 MET A O 1
ATOM 772 N N . GLU A 1 97 ? -20.854 -5.157 19.905 1.00 98.06 97 GLU A N 1
ATOM 773 C CA . GLU A 1 97 ? -21.005 -6.259 20.860 1.00 98.06 97 GLU A CA 1
ATOM 774 C C . GLU A 1 97 ? -20.386 -5.916 22.227 1.00 98.06 97 GLU A C 1
ATOM 776 O O . GLU A 1 97 ? -20.958 -6.211 23.283 1.00 98.06 97 GLU A O 1
ATOM 781 N N . LEU A 1 98 ? -19.220 -5.263 22.237 1.00 98.31 98 LEU A N 1
ATOM 782 C CA . LEU A 1 98 ? -18.576 -4.808 23.469 1.00 98.31 98 LEU A CA 1
ATOM 783 C C . LEU A 1 98 ? -19.424 -3.777 24.219 1.00 98.31 98 LEU A C 1
ATOM 785 O O . LEU A 1 98 ? -19.508 -3.848 25.448 1.00 98.31 98 LEU A O 1
ATOM 789 N N . GLU A 1 99 ? -20.056 -2.839 23.516 1.00 98.31 99 GL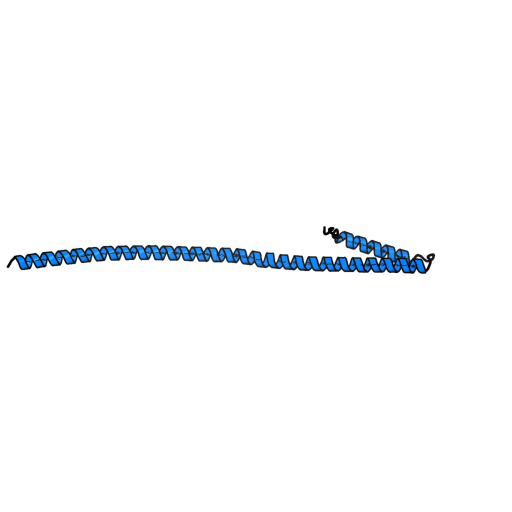U A N 1
ATOM 790 C CA . GLU A 1 99 ? -20.965 -1.864 24.121 1.00 98.31 99 GLU A CA 1
ATOM 791 C C . GLU A 1 99 ? -22.199 -2.534 24.731 1.00 98.31 99 GLU A C 1
ATOM 793 O O . GLU A 1 99 ? -22.561 -2.233 25.873 1.00 98.31 99 GLU A O 1
ATOM 798 N N . GLU A 1 100 ? -22.802 -3.499 24.035 1.00 98.19 100 GLU A N 1
ATOM 799 C CA . GLU A 1 100 ? -23.943 -4.251 24.560 1.00 98.19 100 GLU A CA 1
ATOM 800 C C . GLU A 1 100 ? -23.562 -5.038 25.823 1.00 98.19 100 GLU A C 1
ATOM 802 O O . GLU A 1 100 ? -24.257 -4.977 26.846 1.00 98.19 100 GLU A O 1
ATOM 807 N N . ARG A 1 101 ? -22.406 -5.714 25.800 1.00 97.81 101 ARG A N 1
ATOM 808 C CA . ARG A 1 101 ? -21.874 -6.432 26.967 1.00 97.81 101 ARG A CA 1
ATOM 809 C C . ARG A 1 101 ? -21.622 -5.493 28.146 1.00 97.81 101 ARG A C 1
ATOM 811 O O . ARG A 1 101 ? -21.953 -5.851 29.277 1.00 97.81 101 ARG A O 1
ATOM 818 N N . ARG A 1 102 ? -21.077 -4.294 27.906 1.00 98.00 102 ARG A N 1
ATOM 819 C CA . ARG A 1 102 ? -20.873 -3.276 28.953 1.00 98.00 102 ARG A CA 1
ATOM 820 C C . ARG A 1 102 ? -22.195 -2.820 29.553 1.00 98.00 102 ARG A C 1
ATOM 822 O O . ARG A 1 102 ? -22.339 -2.847 30.772 1.00 98.00 102 ARG A O 1
ATOM 829 N N . ARG A 1 103 ? -23.179 -2.490 28.714 1.00 98.19 103 ARG A N 1
ATOM 830 C CA . ARG A 1 103 ? -24.511 -2.071 29.168 1.00 98.19 103 ARG A CA 1
ATOM 831 C C . ARG A 1 103 ? -25.176 -3.143 30.029 1.00 98.19 103 ARG A C 1
ATOM 833 O O . ARG A 1 103 ? -25.742 -2.830 31.075 1.00 98.19 103 ARG A O 1
ATOM 840 N N . ARG A 1 104 ? -25.071 -4.410 29.624 1.00 98.19 104 ARG A N 1
ATOM 841 C CA . ARG A 1 104 ? -25.605 -5.539 30.395 1.00 98.19 104 ARG A CA 1
ATOM 842 C C . ARG A 1 104 ? -24.887 -5.713 31.733 1.00 98.19 104 ARG A C 1
ATOM 844 O O . ARG A 1 104 ? -25.539 -5.953 32.745 1.00 98.19 104 ARG A O 1
ATOM 851 N N . ALA A 1 105 ? -23.562 -5.572 31.755 1.00 97.94 105 ALA A N 1
ATOM 852 C CA . ALA A 1 105 ? -22.787 -5.638 32.992 1.00 97.94 105 ALA A CA 1
ATOM 853 C C . ALA A 1 105 ? -23.166 -4.511 33.968 1.00 97.94 105 ALA A C 1
ATOM 855 O O . ALA A 1 105 ? -23.309 -4.757 35.163 1.00 97.94 105 ALA A O 1
ATOM 856 N N . GLU A 1 106 ? -23.383 -3.293 33.468 1.00 98.31 106 GLU A N 1
ATOM 857 C CA . GLU A 1 106 ? -23.846 -2.167 34.287 1.00 98.31 106 GLU A CA 1
ATOM 858 C C . GLU A 1 106 ? -25.248 -2.390 34.857 1.00 98.31 106 GLU A C 1
ATOM 860 O O . GLU A 1 106 ? -25.482 -2.082 36.024 1.00 98.31 106 GLU A O 1
ATOM 865 N N . GLN A 1 107 ? -26.171 -2.947 34.067 1.00 98.25 107 GLN A N 1
ATOM 866 C CA . GLN A 1 107 ? -27.512 -3.298 34.545 1.00 98.25 107 GLN A CA 1
ATOM 867 C C . GLN A 1 107 ? -27.454 -4.324 35.677 1.00 98.25 107 GLN A C 1
ATOM 869 O O . GLN A 1 107 ? -28.004 -4.081 36.746 1.00 98.25 107 GLN A O 1
ATOM 874 N N . LEU A 1 108 ? -26.713 -5.418 35.482 1.00 98.19 108 LEU A N 1
ATOM 875 C CA . LEU A 1 108 ? -26.548 -6.452 36.506 1.00 98.19 108 LEU A CA 1
ATOM 876 C C . LEU A 1 108 ? -25.906 -5.905 37.784 1.00 98.19 108 LEU A C 1
ATOM 878 O O . LEU A 1 108 ? -26.268 -6.318 38.881 1.00 98.19 108 LEU A O 1
ATOM 882 N N . ARG A 1 109 ? -24.963 -4.965 37.655 1.00 98.06 109 ARG A N 1
ATOM 883 C CA . ARG A 1 109 ? -24.336 -4.322 38.812 1.00 98.06 109 ARG A CA 1
ATOM 884 C C . ARG A 1 109 ? -25.343 -3.505 39.623 1.00 98.06 109 ARG A C 1
ATOM 886 O O . ARG A 1 109 ? -25.311 -3.589 40.844 1.00 98.06 109 ARG A O 1
ATOM 893 N N . LYS A 1 110 ? -26.230 -2.758 38.959 1.00 98.06 110 LYS A N 1
ATOM 894 C CA . LYS A 1 110 ? -27.299 -1.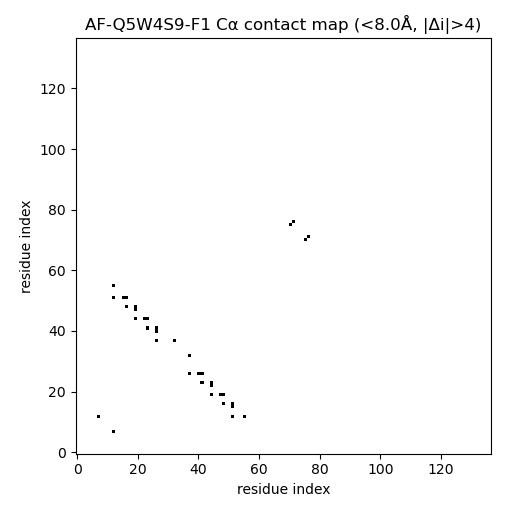999 39.628 1.00 98.06 110 LYS A CA 1
ATOM 895 C C . LYS A 1 110 ? -28.297 -2.921 40.322 1.00 98.06 110 LYS A C 1
ATOM 897 O O . LYS A 1 110 ? -28.607 -2.701 41.483 1.00 98.06 110 LYS A O 1
ATOM 902 N N . GLU A 1 111 ? -28.729 -3.986 39.648 1.00 98.06 111 GLU A N 1
ATOM 903 C CA . GLU A 1 111 ? -29.626 -4.984 40.249 1.00 98.06 111 GLU A CA 1
ATOM 904 C C . GLU A 1 111 ? -29.002 -5.652 41.485 1.00 98.06 111 GLU A C 1
ATOM 906 O O . GLU A 1 111 ? -29.701 -5.957 42.451 1.00 98.06 111 GLU A O 1
ATOM 911 N N . LEU A 1 112 ? -27.685 -5.891 41.470 1.00 98.00 112 LEU A N 1
ATOM 912 C CA . LEU A 1 112 ? -26.973 -6.440 42.623 1.00 98.00 112 LEU A CA 1
ATOM 913 C C . LEU A 1 112 ? -26.963 -5.452 43.798 1.00 98.00 112 LEU A C 1
ATOM 915 O O . LEU A 1 112 ? -27.247 -5.853 44.922 1.00 98.00 112 LEU A O 1
ATOM 919 N N . GLU A 1 113 ? -26.674 -4.178 43.527 1.00 97.88 113 GLU A N 1
ATOM 920 C CA . GLU A 1 113 ? -26.647 -3.105 44.528 1.00 97.88 113 GLU A CA 1
ATOM 921 C C . GLU A 1 113 ? -28.028 -2.897 45.174 1.00 97.88 113 GLU A C 1
ATOM 923 O O . GLU A 1 113 ? -28.134 -2.819 46.397 1.00 97.88 113 GLU A O 1
ATOM 928 N N . GLU A 1 114 ? -29.101 -2.913 44.377 1.00 97.81 114 GLU A N 1
ATOM 929 C CA . GLU A 1 114 ? -30.481 -2.844 44.878 1.00 97.81 114 GLU A CA 1
ATOM 930 C C . GLU A 1 114 ? -30.805 -4.024 45.806 1.00 97.81 114 GLU A C 1
ATOM 932 O O . GLU A 1 114 ? -31.322 -3.829 46.908 1.00 97.81 114 GLU A O 1
ATOM 937 N N . LYS A 1 115 ? -30.436 -5.252 45.416 1.00 97.56 115 LYS A N 1
ATOM 938 C CA . LYS A 1 115 ? -30.649 -6.441 46.255 1.00 97.56 115 LYS A CA 1
ATOM 939 C C . LYS A 1 115 ? -29.824 -6.434 47.535 1.00 97.56 115 LYS A C 1
ATOM 941 O O . LYS A 1 115 ? -30.282 -6.946 48.555 1.00 97.56 115 LYS A O 1
ATOM 946 N N . GLU A 1 116 ? -28.604 -5.906 47.495 1.00 97.69 116 GLU A N 1
ATOM 947 C CA . GLU A 1 116 ? -27.780 -5.755 48.694 1.00 97.69 116 GLU A CA 1
ATOM 948 C C . GLU A 1 116 ? -28.414 -4.769 49.676 1.00 97.69 116 GLU A C 1
ATOM 950 O O . GLU A 1 116 ? -28.480 -5.080 50.867 1.00 97.69 116 GLU A O 1
ATOM 955 N N . GLN A 1 117 ? -28.955 -3.651 49.184 1.00 97.25 117 GLN A N 1
ATOM 956 C CA . GLN A 1 117 ? -29.670 -2.689 50.021 1.00 97.25 117 GLN A CA 1
ATOM 957 C C . GLN A 1 117 ? -30.938 -3.298 50.634 1.00 97.25 117 GLN A C 1
ATOM 959 O O . GLN A 1 117 ? -31.138 -3.202 51.842 1.00 97.25 117 GLN A O 1
ATOM 964 N N . GLU A 1 118 ? -31.755 -3.999 49.841 1.00 97.00 118 GLU A N 1
ATOM 965 C CA . GLU A 1 118 ? -32.935 -4.707 50.360 1.00 97.00 118 GLU A CA 1
ATOM 966 C C . GLU A 1 118 ? -32.565 -5.716 51.456 1.00 97.00 118 GLU A C 1
ATOM 968 O O . GLU A 1 118 ? -33.282 -5.856 52.450 1.00 97.00 118 GLU A O 1
ATOM 973 N N . ARG A 1 119 ? -31.433 -6.418 51.302 1.00 97.50 119 ARG A N 1
ATOM 974 C CA . ARG A 1 119 ? -30.949 -7.379 52.301 1.00 97.50 119 ARG A CA 1
ATOM 975 C C . ARG A 1 119 ? -30.583 -6.689 53.614 1.00 97.50 119 ARG A C 1
ATOM 977 O O . ARG A 1 119 ? -30.969 -7.188 54.669 1.00 97.50 119 ARG A O 1
ATOM 984 N N . LEU A 1 120 ? -29.870 -5.563 53.548 1.00 97.25 120 LEU A N 1
ATOM 985 C CA . LEU A 1 120 ? -29.502 -4.771 54.725 1.00 97.25 120 LEU A CA 1
ATOM 986 C C . LEU A 1 120 ? -30.748 -4.247 55.451 1.00 97.25 120 LEU A C 1
ATOM 988 O O . LEU A 1 120 ? -30.864 -4.431 56.659 1.00 97.25 120 LEU A O 1
ATOM 992 N N . ASP A 1 121 ? -31.726 -3.711 54.717 1.00 96.81 121 ASP A N 1
ATOM 993 C CA . ASP A 1 121 ? -32.985 -3.225 55.294 1.00 96.81 121 ASP A CA 1
ATOM 994 C C . ASP A 1 121 ? -33.762 -4.342 56.023 1.00 96.81 121 ASP A C 1
ATOM 996 O O . ASP A 1 121 ? -34.422 -4.105 57.040 1.00 96.81 121 ASP A O 1
ATOM 1000 N N . ILE A 1 122 ? -33.726 -5.575 55.500 1.00 96.25 122 ILE A N 1
ATOM 1001 C CA . ILE A 1 122 ? -34.336 -6.747 56.148 1.00 96.25 122 ILE A CA 1
ATOM 1002 C C . ILE A 1 122 ? -33.554 -7.142 57.407 1.00 96.25 122 ILE A C 1
ATOM 1004 O O . ILE A 1 122 ? -34.176 -7.418 58.436 1.00 96.25 122 ILE A O 1
ATOM 1008 N N . GLU A 1 123 ? -32.219 -7.170 57.341 1.00 95.50 123 GLU A N 1
ATOM 1009 C CA . GLU A 1 123 ? -31.345 -7.471 58.486 1.00 95.50 123 GLU A CA 1
ATOM 1010 C C . GLU A 1 123 ? -31.559 -6.467 59.634 1.00 95.50 123 GLU A C 1
ATOM 1012 O O . GLU A 1 123 ? -31.700 -6.875 60.792 1.00 95.50 123 GLU A O 1
ATOM 1017 N N . GLU A 1 124 ? -31.679 -5.172 59.325 1.00 95.44 124 GLU A N 1
ATOM 1018 C CA . GLU A 1 124 ? -31.987 -4.123 60.303 1.00 95.44 124 GLU A CA 1
ATOM 1019 C C . GLU A 1 124 ? -33.359 -4.336 60.951 1.00 95.44 124 GLU A C 1
ATOM 1021 O O . GLU A 1 124 ? -33.460 -4.396 62.178 1.00 95.44 124 GLU A O 1
ATOM 1026 N N . LYS A 1 125 ? -34.415 -4.543 60.148 1.00 95.56 125 LYS A N 1
ATOM 1027 C CA . LYS A 1 125 ? -35.773 -4.810 60.661 1.00 95.56 125 LYS A CA 1
ATOM 1028 C C . LYS A 1 125 ? -35.817 -6.047 61.554 1.00 95.56 125 LYS A C 1
ATOM 1030 O O . LYS A 1 125 ? -36.491 -6.032 62.583 1.00 95.56 125 LYS A O 1
ATOM 1035 N N . TYR A 1 126 ? -35.121 -7.117 61.170 1.00 94.75 126 TYR A N 1
ATOM 1036 C CA . TYR A 1 126 ? -35.061 -8.342 61.964 1.00 94.75 126 TYR A CA 1
ATOM 1037 C C . TYR A 1 126 ? -34.364 -8.102 63.308 1.00 94.75 126 TYR A C 1
ATOM 1039 O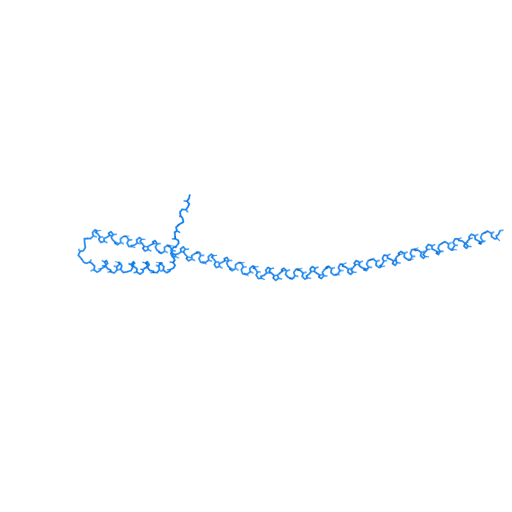 O . TYR A 1 126 ? -34.864 -8.538 64.345 1.00 94.75 126 TYR A O 1
ATOM 1047 N N . THR A 1 127 ? -33.262 -7.348 63.299 1.00 93.31 127 THR A N 1
ATOM 1048 C CA . THR A 1 127 ? -32.533 -6.964 64.515 1.00 93.31 127 THR A CA 1
ATOM 1049 C C . THR A 1 127 ? -33.412 -6.126 65.445 1.00 93.31 127 THR A C 1
ATOM 1051 O O . THR A 1 127 ? -33.548 -6.468 66.618 1.00 93.31 127 THR A O 1
ATOM 1054 N N . SER A 1 128 ? -34.097 -5.100 64.927 1.00 91.19 128 SER A N 1
ATOM 1055 C CA . SER A 1 128 ? -35.007 -4.268 65.730 1.00 91.19 128 SER A CA 1
ATOM 1056 C C . SER A 1 128 ? -36.156 -5.075 66.345 1.00 91.19 128 SER A C 1
ATOM 1058 O O . SER A 1 128 ? -36.471 -4.911 67.522 1.00 91.19 128 SER A O 1
ATOM 1060 N N . LEU A 1 129 ? -36.765 -5.990 65.581 1.00 93.62 129 LEU A N 1
ATOM 1061 C CA . LEU A 1 129 ? -37.815 -6.878 66.093 1.00 93.62 129 LEU A CA 1
ATOM 1062 C C . LEU A 1 129 ? -37.302 -7.809 67.202 1.00 93.62 129 LEU A C 1
ATOM 1064 O O . LEU A 1 129 ? -38.020 -8.070 68.170 1.00 93.62 129 LEU A O 1
ATOM 1068 N N . GLN A 1 130 ? -36.071 -8.307 67.073 1.00 90.56 130 GLN A N 1
ATOM 1069 C CA . GLN A 1 130 ? -35.442 -9.148 68.087 1.00 90.56 130 GLN A CA 1
ATOM 1070 C C . GLN A 1 130 ? -35.160 -8.363 69.378 1.00 90.56 130 GLN A C 1
ATOM 1072 O O . GLN A 1 130 ? -35.457 -8.865 70.463 1.00 90.56 130 GLN A O 1
ATOM 1077 N N . GLU A 1 131 ? -34.635 -7.140 69.274 1.00 89.56 131 GLU A N 1
ATOM 1078 C CA . GLU A 1 131 ? -34.400 -6.256 70.422 1.00 89.56 131 GLU A CA 1
ATOM 1079 C C . GLU A 1 131 ? -35.707 -5.908 71.148 1.00 89.56 131 GLU A C 1
ATOM 1081 O O . GLU A 1 131 ? -35.779 -6.011 72.373 1.00 89.56 131 GLU A O 1
ATOM 1086 N N . GLU A 1 132 ? -36.777 -5.579 70.414 1.00 87.19 132 GLU A N 1
ATOM 1087 C CA . GLU A 1 132 ? -38.093 -5.320 71.009 1.00 87.19 132 GLU A CA 1
ATOM 1088 C C . GLU A 1 132 ? -38.667 -6.536 71.747 1.00 87.19 132 GLU A C 1
ATOM 1090 O O . GLU A 1 132 ? -39.298 -6.380 72.796 1.00 87.19 132 GLU A O 1
ATOM 1095 N N . ALA A 1 133 ? -38.487 -7.741 71.201 1.00 84.00 133 ALA A N 1
ATOM 1096 C CA . ALA A 1 133 ? -38.954 -8.972 71.830 1.00 84.00 133 ALA A CA 1
ATOM 1097 C C . ALA A 1 133 ? -38.173 -9.295 73.114 1.00 84.00 133 ALA A C 1
ATOM 1099 O O . ALA A 1 133 ? -38.761 -9.786 74.075 1.00 84.00 133 ALA A O 1
ATOM 1100 N N . GLN A 1 134 ? -36.871 -8.994 73.145 1.00 83.19 134 GLN A N 1
ATOM 1101 C CA . GLN A 1 134 ? -36.005 -9.203 74.311 1.00 83.19 134 GLN A CA 1
ATOM 1102 C C . GLN A 1 134 ? -36.168 -8.119 75.390 1.00 83.19 134 GLN A C 1
ATOM 110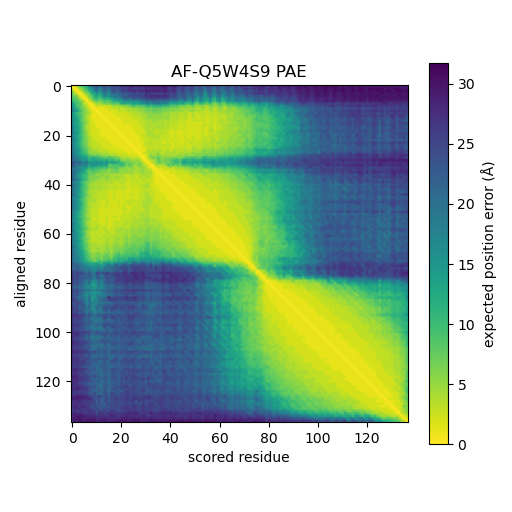4 O O . GLN A 1 134 ? -36.030 -8.416 76.571 1.00 83.19 134 GLN A O 1
ATOM 1109 N N . GLY A 1 135 ? -36.487 -6.875 75.018 1.00 74.25 135 GLY A N 1
ATOM 1110 C CA . GLY A 1 135 ? -36.701 -5.770 75.963 1.00 74.25 135 GLY A CA 1
ATOM 1111 C C . GLY A 1 135 ? -38.076 -5.757 76.647 1.00 74.25 135 GLY A C 1
ATOM 1112 O O . GLY A 1 135 ? -38.298 -4.962 77.558 1.00 74.25 135 GLY A O 1
ATOM 1113 N N . LYS A 1 136 ? -39.012 -6.611 76.207 1.00 61.41 136 LYS A N 1
ATOM 1114 C CA . LYS A 1 136 ? -40.371 -6.747 76.772 1.00 61.41 136 LYS A CA 1
ATOM 1115 C C . LYS A 1 136 ? -40.504 -7.875 77.814 1.00 61.41 136 LYS A C 1
ATOM 1117 O O . LYS A 1 136 ? -41.624 -8.157 78.241 1.00 61.41 136 LYS A O 1
ATOM 1122 N N . THR A 1 137 ? -39.397 -8.487 78.238 1.00 53.25 137 THR A N 1
ATOM 1123 C CA . THR A 1 137 ? -39.306 -9.402 79.397 1.00 53.25 137 THR A CA 1
ATOM 1124 C C . THR A 1 137 ? -38.490 -8.777 80.511 1.00 53.25 137 THR A C 1
ATOM 1126 O O . THR A 1 137 ? -38.917 -8.898 81.679 1.00 53.25 137 THR A O 1
#

pLDDT: mean 86.53, std 13.57, range [35.19, 98.31]

Foldseek 3Di:
DPPPPPQQDPVNLVVLVVVLVVLVVVLVPDPPDDPVVSVVSVVVSVVSVVVSVVSVVVVVVVVVVVVVVVCCCVVVVVVVVVVVVVVVVVVVVVVVVVVVVVVVVVVVVVVVVVVVVVVVVVVVVVVVVVVVVVVVD